Protein AF-A0A8J6B1B2-F1 (afdb_monomer_lite)

Radius of gyration: 29.3 Å; chains: 1; bounding box: 78×36×70 Å

InterPro domains:
  IPR001315 CARD domain [PF00619] (52-134)
  IPR001315 CARD domain [PS50209] (46-136)
  IPR011029 Death-like domain superfamily [G3DSA:1.10.533.10] (51-136)
  IPR011029 Death-like domain superfamily [SSF47986] (49-134)
  IPR033516 CARD8/ASC/NALP1, CARD domain [cd08330] (52-133)
  IPR051249 NLRP Inflammasome [PTHR46985] (41-134)

pLDDT: mean 88.46, std 10.05, range [53.66, 97.0]

Foldseek 3Di:
DPVVVVVVVVVVVVVVVVVVVVVVVVVVVVVVVVVVVVVVVVVVQVVVQCPQLCNVCVVLCLVPDDPQLQLLVQLVVVVLDDPVLSCVLVPDDDSSVSSVSVVVSVNVDGPVSVVSSVVSCCVRPVVSSVCVVVVVD

Secondary structure (DSSP, 8-state):
--HHHHHHHHHHHHHHHHHHHHHHHHHHHHHHHHHHHHHHHHHHHHHHHTS-HHHHTHHHHHHH---HHHHHHHHHHTT-S-HHHHHHHHT-SSHHHHHHHHHHHHTT--HHHHHHHHHHHHHHHHHHHHHHHTT--

Sequence (137 aa):
MAGTRAKQEIVQNTLISVSEGLLKKERDVLEAIEERQAAENLRTDLKTNMNHFVDEHRTELIQRVTLVDPILDDLFQMQLLTQEAYDTVRSINTNQEKMRELYVHVNSWGNEDKDKFLQSLIKHNSPLIRDLEEGNA

Structure (mmCIF, N/CA/C/O backbone):
data_AF-A0A8J6B1B2-F1
#
_entry.id   AF-A0A8J6B1B2-F1
#
loop_
_atom_site.group_PDB
_atom_site.id
_atom_site.type_symbol
_atom_site.label_atom_id
_atom_site.label_alt_id
_atom_site.label_comp_id
_atom_site.label_asym_id
_atom_site.label_entity_id
_atom_site.label_seq_id
_atom_site.pdbx_PDB_ins_code
_atom_site.Cartn_x
_atom_site.Cartn_y
_atom_site.Cartn_z
_atom_site.occupancy
_atom_site.B_iso_or_equiv
_atom_site.auth_seq_id
_atom_site.auth_comp_id
_atom_site.auth_asym_id
_atom_site.auth_atom_id
_atom_site.pdbx_PDB_model_num
ATOM 1 N N . MET A 1 1 ? 63.241 9.165 -55.700 1.00 53.66 1 MET A N 1
ATOM 2 C CA . MET A 1 1 ? 62.742 8.368 -54.554 1.00 53.66 1 MET A CA 1
ATOM 3 C C . MET A 1 1 ? 61.492 9.018 -53.940 1.00 53.66 1 MET A C 1
ATOM 5 O O . MET A 1 1 ? 61.536 9.459 -52.804 1.00 53.66 1 MET A O 1
ATOM 9 N N . ALA A 1 2 ? 60.385 9.126 -54.691 1.00 58.09 2 ALA A N 1
ATOM 10 C CA . ALA A 1 2 ? 59.157 9.811 -54.236 1.00 58.09 2 ALA A CA 1
ATOM 11 C C . ALA A 1 2 ? 57.914 8.894 -54.197 1.00 58.09 2 ALA A C 1
ATOM 13 O O . ALA A 1 2 ? 57.024 9.096 -53.378 1.00 58.09 2 ALA A O 1
ATOM 14 N N . GLY A 1 3 ? 57.878 7.839 -55.022 1.00 60.50 3 GLY A N 1
ATOM 15 C CA . GLY A 1 3 ? 56.711 6.954 -55.152 1.00 60.50 3 GLY A CA 1
ATOM 16 C C . GLY A 1 3 ? 56.428 6.037 -53.955 1.00 60.50 3 GLY A C 1
ATOM 17 O O . GLY A 1 3 ? 55.312 5.545 -53.825 1.00 60.50 3 GLY A O 1
ATOM 18 N N . THR A 1 4 ? 57.401 5.806 -53.069 1.00 69.19 4 THR A N 1
ATOM 19 C CA . THR A 1 4 ? 57.241 4.900 -51.916 1.00 69.19 4 THR A CA 1
ATOM 20 C C . THR A 1 4 ? 56.543 5.577 -50.731 1.00 69.19 4 THR A C 1
ATOM 22 O O . THR A 1 4 ? 55.758 4.940 -50.037 1.00 69.19 4 THR A O 1
ATOM 25 N N . ARG A 1 5 ? 56.756 6.886 -50.533 1.00 70.25 5 ARG A N 1
ATOM 26 C CA . ARG A 1 5 ? 56.217 7.649 -49.392 1.00 70.25 5 ARG A CA 1
ATOM 27 C C . ARG A 1 5 ? 54.703 7.864 -49.490 1.00 70.25 5 ARG A C 1
ATOM 29 O O . ARG A 1 5 ? 53.996 7.628 -48.520 1.00 70.25 5 ARG A O 1
ATOM 36 N N . ALA A 1 6 ? 54.208 8.212 -50.679 1.00 74.19 6 ALA A N 1
ATOM 37 C CA . ALA A 1 6 ? 52.777 8.425 -50.917 1.00 74.19 6 ALA A CA 1
ATOM 38 C C . ALA A 1 6 ? 51.943 7.147 -50.705 1.00 74.19 6 ALA A C 1
ATOM 40 O O . ALA A 1 6 ? 50.844 7.199 -50.163 1.00 74.19 6 ALA A O 1
ATOM 41 N N . LYS A 1 7 ? 52.479 5.974 -51.076 1.00 77.12 7 LYS A N 1
ATOM 42 C CA . LYS A 1 7 ? 51.806 4.688 -50.827 1.00 77.12 7 LYS A CA 1
ATOM 43 C C . LYS A 1 7 ? 51.704 4.375 -49.333 1.00 77.12 7 LYS A C 1
ATOM 45 O O . LYS A 1 7 ? 50.688 3.850 -48.896 1.00 77.12 7 LYS A O 1
ATOM 50 N N . GLN A 1 8 ? 52.731 4.716 -48.556 1.00 75.44 8 GLN A N 1
ATOM 51 C CA . GLN A 1 8 ? 52.754 4.481 -47.113 1.00 75.44 8 GLN A CA 1
ATOM 52 C C . GLN A 1 8 ? 51.770 5.393 -46.358 1.00 75.44 8 GLN A C 1
ATOM 54 O O . GLN A 1 8 ? 51.129 4.950 -45.409 1.00 75.44 8 GLN A O 1
ATOM 59 N N . GLU A 1 9 ? 51.589 6.628 -46.824 1.00 82.62 9 GLU A N 1
ATOM 60 C CA . GLU A 1 9 ? 50.639 7.599 -46.266 1.00 82.62 9 GLU A CA 1
ATOM 61 C C . GLU A 1 9 ? 49.173 7.224 -46.545 1.00 82.62 9 GLU A C 1
ATOM 63 O O . GLU A 1 9 ? 48.337 7.278 -45.647 1.00 82.62 9 GLU A O 1
ATOM 68 N N . ILE A 1 10 ? 48.863 6.731 -47.752 1.00 86.44 10 ILE A N 1
ATOM 69 C CA . ILE A 1 10 ? 47.523 6.210 -48.088 1.00 86.44 10 ILE A CA 1
ATOM 70 C C . ILE A 1 10 ? 47.166 5.011 -47.203 1.00 86.44 10 ILE A C 1
ATOM 72 O O . ILE A 1 10 ? 46.046 4.923 -46.695 1.00 86.44 10 ILE A O 1
ATOM 76 N N . VAL A 1 11 ? 48.118 4.095 -46.997 1.00 87.31 11 VAL A N 1
ATOM 77 C CA . VAL A 1 11 ? 47.916 2.927 -46.130 1.00 87.31 11 VAL A CA 1
ATOM 78 C C . VAL A 1 11 ? 47.672 3.359 -44.680 1.00 87.31 11 VAL A C 1
ATOM 80 O O . VAL A 1 11 ? 46.734 2.855 -44.067 1.00 87.31 11 VAL A O 1
ATOM 83 N N . GLN A 1 12 ? 48.436 4.318 -44.140 1.00 82.44 12 GLN A N 1
ATOM 84 C CA . GLN A 1 12 ? 48.196 4.827 -42.782 1.00 82.44 12 GLN A CA 1
ATOM 85 C C . GLN A 1 12 ? 46.848 5.543 -42.637 1.00 82.44 12 GLN A C 1
ATOM 87 O O . GLN A 1 12 ? 46.116 5.243 -41.697 1.00 82.44 12 GLN A O 1
ATOM 92 N N . ASN A 1 13 ? 46.467 6.413 -43.574 1.00 85.19 13 ASN A N 1
ATOM 93 C CA . ASN A 1 13 ? 45.174 7.106 -43.514 1.00 85.19 13 ASN A CA 1
ATOM 94 C C . ASN A 1 13 ? 43.990 6.133 -43.619 1.00 85.19 13 ASN A C 1
ATOM 96 O O . ASN A 1 13 ? 42.966 6.327 -42.966 1.00 85.19 13 ASN A O 1
ATOM 100 N N . THR A 1 14 ? 44.142 5.057 -44.397 1.00 84.69 14 THR A N 1
ATOM 101 C CA . THR A 1 14 ? 43.135 3.987 -44.483 1.00 84.69 14 THR A CA 1
ATOM 102 C C . THR A 1 14 ? 43.043 3.200 -43.173 1.00 84.69 14 THR A C 1
ATOM 104 O O . THR A 1 14 ? 41.949 2.881 -42.722 1.00 84.69 14 THR A O 1
ATOM 107 N N . LEU A 1 15 ? 44.173 2.907 -42.524 1.00 86.06 15 LEU A N 1
ATOM 108 C CA . LEU A 1 15 ? 44.188 2.230 -41.222 1.00 86.06 15 LEU A CA 1
ATOM 109 C C . LEU A 1 15 ? 43.535 3.075 -40.118 1.00 86.06 15 LEU A C 1
ATOM 111 O O . LEU A 1 15 ? 42.799 2.534 -39.291 1.00 86.06 15 LEU A O 1
ATOM 115 N N . ILE A 1 16 ? 43.775 4.388 -40.115 1.00 89.56 16 ILE A N 1
ATOM 116 C CA . ILE A 1 16 ? 43.188 5.316 -39.139 1.00 89.56 16 ILE A CA 1
ATOM 117 C C . ILE A 1 16 ? 41.665 5.368 -39.299 1.00 89.56 16 ILE A C 1
ATOM 119 O O . ILE A 1 16 ? 40.952 5.133 -38.327 1.00 89.56 16 ILE A O 1
ATOM 123 N N . SER A 1 17 ? 41.158 5.568 -40.520 1.00 86.25 17 SER A N 1
ATOM 124 C CA . SER A 1 17 ? 39.710 5.661 -40.757 1.00 86.25 17 SER A CA 1
ATOM 125 C C . SER A 1 17 ? 38.963 4.365 -40.424 1.00 86.25 17 SER A C 1
ATOM 127 O O . SER A 1 17 ? 37.850 4.400 -39.897 1.00 86.25 17 SER A O 1
ATOM 129 N N . VAL A 1 18 ? 39.586 3.207 -40.668 1.00 91.44 18 VAL A N 1
ATOM 130 C CA . VAL A 1 18 ? 39.038 1.906 -40.261 1.00 91.44 18 VAL A CA 1
ATOM 131 C C . VAL A 1 18 ? 38.993 1.780 -38.738 1.00 91.44 18 VAL A C 1
ATOM 133 O O . VAL A 1 18 ? 37.985 1.324 -38.199 1.00 91.44 18 VAL A O 1
ATOM 136 N N . SER A 1 19 ? 40.049 2.207 -38.043 1.00 88.44 19 SER A N 1
ATOM 137 C CA . SER A 1 19 ? 40.130 2.146 -36.578 1.00 88.44 19 SER A CA 1
ATOM 138 C C . SER A 1 19 ? 39.087 3.055 -35.922 1.00 88.44 19 SER A C 1
ATOM 140 O O . SER A 1 19 ? 38.382 2.627 -35.012 1.00 88.44 19 SER A O 1
ATOM 142 N N . GLU A 1 20 ? 38.912 4.275 -36.431 1.00 92.12 20 GLU A N 1
ATOM 143 C CA . GLU A 1 20 ? 37.870 5.203 -35.975 1.00 92.12 20 GLU A CA 1
ATOM 144 C C . GLU A 1 20 ? 36.463 4.653 -36.231 1.00 92.12 20 GLU A C 1
ATOM 146 O O . GLU A 1 20 ? 35.595 4.723 -35.360 1.00 92.12 20 GLU A O 1
ATOM 151 N N . GLY A 1 21 ? 36.240 4.049 -37.403 1.00 90.00 21 GLY A N 1
ATOM 152 C CA . GLY A 1 21 ? 34.9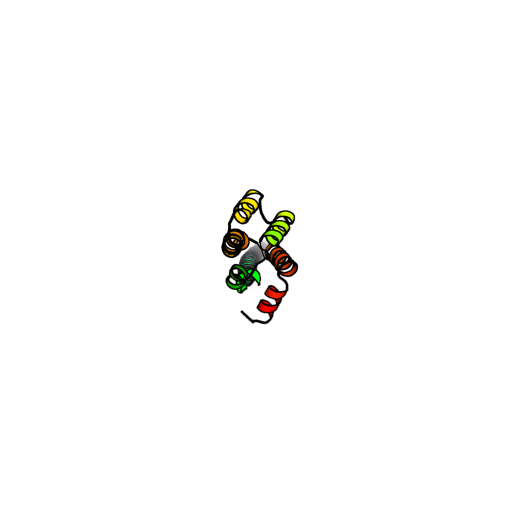75 3.397 -37.732 1.00 90.00 21 GLY A CA 1
ATOM 153 C C . GLY A 1 21 ? 34.659 2.208 -36.821 1.00 90.00 21 GLY A C 1
ATOM 154 O O . GLY A 1 21 ? 33.493 1.983 -36.496 1.00 90.00 21 GLY A O 1
ATOM 155 N N . LEU A 1 22 ? 35.677 1.461 -36.386 1.00 89.00 22 LEU A N 1
ATOM 156 C CA . LEU A 1 22 ? 35.519 0.351 -35.448 1.00 89.00 22 LEU A CA 1
ATOM 157 C C . LEU A 1 22 ? 35.214 0.851 -34.031 1.00 89.00 22 LEU A C 1
ATOM 159 O O . LEU A 1 22 ? 34.251 0.386 -33.430 1.00 89.00 22 LEU A O 1
ATOM 163 N N . LEU A 1 23 ? 35.959 1.849 -33.547 1.00 87.00 23 LEU A N 1
ATOM 164 C CA . LEU A 1 23 ? 35.741 2.465 -32.233 1.00 87.00 23 LEU A CA 1
ATOM 165 C C . LEU A 1 23 ? 34.366 3.132 -32.125 1.00 87.00 23 LEU A C 1
ATOM 167 O O . LEU A 1 23 ? 33.729 3.077 -31.075 1.00 87.00 23 LEU A O 1
ATOM 171 N N . LYS A 1 24 ? 33.884 3.746 -33.211 1.00 91.56 24 LYS A N 1
ATOM 172 C CA . LYS A 1 24 ? 32.531 4.307 -33.254 1.00 91.56 24 LYS A CA 1
ATOM 173 C C . LYS A 1 24 ? 31.472 3.213 -33.128 1.00 91.56 24 LYS A C 1
ATOM 175 O O . LYS A 1 24 ? 30.585 3.337 -32.297 1.00 91.56 24 LYS A O 1
ATOM 180 N N . LYS A 1 25 ? 31.600 2.121 -33.891 1.00 90.31 25 LYS A N 1
ATOM 181 C CA . LYS A 1 25 ? 30.678 0.979 -33.780 1.00 90.31 25 LYS A CA 1
ATOM 182 C C . LYS A 1 25 ? 30.693 0.367 -32.384 1.00 90.31 25 LYS A C 1
ATOM 184 O O . LYS A 1 25 ? 29.640 -0.003 -31.887 1.00 90.31 25 LYS A O 1
ATOM 189 N N . GLU A 1 26 ? 31.864 0.257 -31.764 1.00 89.38 26 GLU A N 1
ATOM 190 C CA . GLU A 1 26 ? 31.994 -0.260 -30.401 1.00 89.38 26 GLU A CA 1
ATOM 191 C C . GLU A 1 26 ? 31.276 0.641 -29.391 1.00 89.38 26 GLU A C 1
ATOM 193 O O . GLU A 1 26 ? 30.506 0.147 -28.572 1.00 89.38 26 GLU A O 1
ATOM 198 N N . ARG A 1 27 ? 31.437 1.965 -29.509 1.00 90.38 27 ARG A N 1
ATOM 199 C CA . ARG A 1 27 ? 30.711 2.934 -28.680 1.00 90.38 27 ARG A CA 1
ATOM 200 C C . ARG A 1 27 ? 29.197 2.843 -28.864 1.00 90.38 27 ARG A C 1
ATOM 202 O O . ARG A 1 27 ? 28.487 2.748 -27.871 1.00 90.38 27 ARG A O 1
ATOM 209 N N . ASP A 1 28 ? 28.724 2.835 -30.109 1.00 93.75 28 ASP A N 1
ATOM 210 C CA . ASP A 1 28 ? 27.292 2.767 -30.425 1.00 93.75 28 ASP A CA 1
ATOM 211 C C . ASP A 1 28 ? 26.669 1.465 -29.874 1.00 93.75 28 ASP A C 1
ATOM 213 O O . ASP A 1 28 ? 25.531 1.445 -29.407 1.00 93.75 28 ASP A O 1
ATOM 217 N N . VAL A 1 29 ? 27.428 0.360 -29.894 1.00 93.69 29 VAL A N 1
ATOM 218 C CA . VAL A 1 29 ? 27.008 -0.917 -29.298 1.00 93.69 29 VAL A CA 1
ATOM 219 C C . VAL A 1 29 ? 26.949 -0.836 -27.771 1.00 93.69 29 VAL A C 1
ATOM 221 O O . VAL A 1 29 ? 25.997 -1.358 -27.194 1.00 93.69 29 VAL A O 1
ATOM 224 N N . LEU A 1 30 ? 27.925 -0.200 -27.114 1.00 89.56 30 LEU A N 1
ATOM 225 C CA . LEU A 1 30 ? 27.930 -0.037 -25.655 1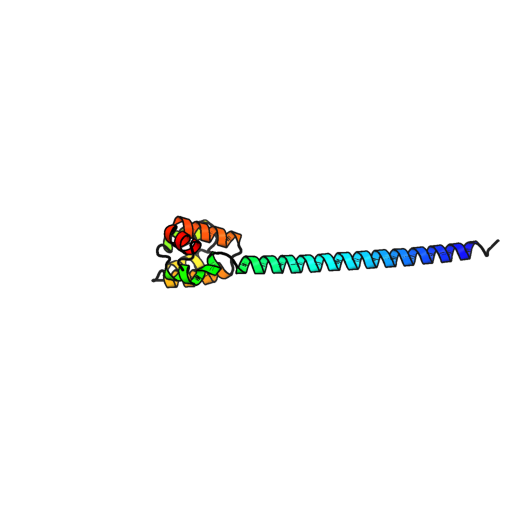.00 89.56 30 LEU A CA 1
ATOM 226 C C . LEU A 1 30 ? 26.743 0.810 -25.168 1.00 89.56 30 LEU A C 1
ATOM 228 O O . LEU A 1 30 ? 26.049 0.389 -24.247 1.00 89.56 30 LEU A O 1
ATOM 232 N N . GLU A 1 31 ? 26.450 1.931 -25.830 1.00 93.56 31 GLU A N 1
ATOM 233 C CA . GLU A 1 31 ? 25.295 2.787 -25.508 1.00 93.56 31 GLU A CA 1
ATOM 234 C C . GLU A 1 31 ? 23.971 2.018 -25.652 1.00 93.56 31 GLU A C 1
ATOM 236 O O . GLU A 1 31 ? 23.137 2.006 -24.746 1.00 93.56 31 GLU A O 1
ATOM 241 N N . ALA A 1 32 ? 23.817 1.257 -26.741 1.00 92.00 32 ALA A N 1
ATOM 242 C CA . ALA A 1 32 ? 22.632 0.429 -26.954 1.00 92.00 32 ALA A CA 1
ATOM 243 C C . ALA A 1 32 ? 22.472 -0.693 -25.908 1.00 92.00 32 ALA A C 1
ATOM 245 O O . ALA A 1 32 ? 21.350 -1.141 -25.652 1.00 92.00 32 ALA A O 1
ATOM 246 N N . ILE A 1 33 ? 23.567 -1.191 -25.323 1.00 93.38 33 ILE A N 1
ATOM 247 C CA . ILE A 1 33 ? 23.515 -2.173 -24.230 1.00 93.38 33 ILE A CA 1
ATOM 248 C C . ILE A 1 33 ? 23.036 -1.505 -22.938 1.00 93.38 33 ILE A C 1
ATOM 250 O O . ILE A 1 33 ? 22.176 -2.068 -22.261 1.00 93.38 33 ILE A O 1
ATOM 254 N N . GLU A 1 34 ? 23.540 -0.313 -22.617 1.00 91.81 34 GLU A N 1
ATOM 255 C CA . GLU A 1 34 ? 23.141 0.428 -21.414 1.00 91.81 34 GLU A CA 1
ATOM 256 C C . GLU A 1 34 ? 21.646 0.773 -21.424 1.00 91.81 34 GLU A C 1
ATOM 258 O O . GLU A 1 34 ? 20.943 0.487 -20.451 1.00 91.81 34 GLU A O 1
ATOM 263 N N . GLU A 1 35 ? 21.122 1.288 -22.540 1.00 89.56 35 GLU A N 1
ATOM 264 C CA . GLU A 1 35 ? 19.690 1.592 -22.681 1.00 89.56 35 GLU A CA 1
ATOM 265 C C . GLU A 1 35 ? 18.810 0.344 -22.507 1.00 89.56 35 GLU A C 1
ATOM 267 O O . GLU A 1 35 ? 17.779 0.378 -21.826 1.00 89.56 35 GLU A O 1
ATOM 272 N N . ARG A 1 36 ? 19.225 -0.787 -23.095 1.00 90.12 36 ARG A N 1
ATOM 273 C CA . ARG A 1 36 ? 18.509 -2.065 -22.961 1.00 90.12 36 ARG A CA 1
ATOM 274 C C . ARG A 1 36 ? 18.514 -2.568 -21.524 1.00 90.12 36 ARG A C 1
ATOM 276 O O . ARG A 1 36 ? 17.481 -3.042 -21.058 1.00 90.12 36 ARG A O 1
ATOM 283 N N . GLN A 1 37 ? 19.644 -2.456 -20.828 1.00 89.12 37 GLN A N 1
ATOM 284 C CA . GLN A 1 37 ? 19.748 -2.881 -19.436 1.00 89.12 37 GLN A CA 1
ATOM 285 C C . GLN A 1 37 ? 18.880 -2.010 -18.521 1.00 89.12 37 GLN A C 1
ATOM 287 O O . GLN A 1 37 ? 18.191 -2.541 -17.653 1.00 89.12 37 GLN A O 1
ATOM 292 N N . ALA A 1 38 ? 18.850 -0.692 -18.738 1.00 87.81 38 ALA A N 1
ATOM 293 C CA . ALA A 1 38 ? 17.987 0.216 -17.985 1.00 87.81 38 ALA A CA 1
ATOM 294 C C . ALA A 1 38 ? 16.495 -0.113 -18.176 1.00 87.81 38 ALA A C 1
ATOM 296 O O . ALA A 1 38 ? 15.737 -0.157 -17.206 1.00 87.81 38 ALA A O 1
ATOM 297 N N . ALA A 1 39 ? 16.074 -0.399 -19.413 1.00 85.12 39 ALA A N 1
ATOM 298 C CA . ALA A 1 39 ? 14.699 -0.796 -19.704 1.00 85.12 39 ALA A CA 1
ATOM 299 C C . ALA A 1 39 ? 14.324 -2.142 -19.059 1.00 85.12 39 ALA A C 1
ATOM 301 O O . ALA A 1 39 ? 13.197 -2.301 -18.589 1.00 85.12 39 ALA A O 1
ATOM 302 N N . GLU A 1 40 ? 15.252 -3.103 -19.026 1.00 84.69 40 GLU A N 1
ATOM 303 C CA . GLU A 1 40 ? 15.023 -4.399 -18.386 1.00 84.69 40 GLU A CA 1
ATOM 304 C C . GLU A 1 40 ? 14.931 -4.271 -16.864 1.00 84.69 40 GLU A C 1
ATOM 306 O O . GLU A 1 40 ? 14.001 -4.817 -16.278 1.00 84.69 40 GLU A O 1
ATOM 311 N N . ASN A 1 41 ? 15.804 -3.474 -16.240 1.00 81.81 41 ASN A N 1
ATOM 312 C CA . ASN A 1 41 ? 15.735 -3.193 -14.804 1.00 81.81 41 ASN A CA 1
ATOM 313 C C . ASN A 1 41 ? 14.386 -2.553 -14.428 1.00 81.81 41 ASN A C 1
ATOM 315 O O . ASN A 1 41 ? 13.714 -3.005 -13.503 1.00 81.81 41 ASN A O 1
ATOM 319 N N . LEU A 1 42 ? 13.924 -1.567 -15.206 1.00 78.69 42 LEU A N 1
ATOM 320 C CA . LEU A 1 42 ? 12.614 -0.948 -14.988 1.00 78.69 42 LEU A CA 1
ATOM 321 C C . LEU A 1 42 ? 11.470 -1.962 -15.134 1.00 78.69 42 LEU A C 1
ATOM 323 O O . LEU A 1 42 ? 10.510 -1.944 -14.364 1.00 78.69 42 LEU A O 1
ATOM 327 N N . ARG A 1 43 ? 11.553 -2.861 -16.121 1.00 75.50 43 ARG A N 1
ATOM 328 C CA . ARG A 1 43 ? 10.565 -3.934 -16.302 1.00 75.50 43 ARG A CA 1
ATOM 329 C C . ARG A 1 43 ? 10.559 -4.902 -15.131 1.00 75.50 43 ARG A C 1
ATOM 331 O O . ARG A 1 43 ? 9.477 -5.305 -14.707 1.00 75.50 43 ARG A O 1
ATOM 338 N N . THR A 1 44 ? 11.727 -5.288 -14.625 1.00 71.00 44 THR A N 1
ATOM 339 C CA . THR A 1 44 ? 11.820 -6.166 -13.459 1.00 71.00 44 THR A CA 1
ATOM 340 C C . THR A 1 44 ? 11.272 -5.491 -12.214 1.00 71.00 44 THR A C 1
ATOM 342 O O . THR A 1 44 ? 10.494 -6.131 -11.518 1.00 71.00 44 THR A O 1
ATOM 345 N N . ASP A 1 45 ? 11.565 -4.208 -11.993 1.00 68.44 45 ASP A N 1
ATOM 346 C CA . ASP A 1 45 ? 11.049 -3.441 -10.853 1.00 68.44 45 ASP A CA 1
ATOM 347 C C . ASP A 1 45 ? 9.526 -3.298 -10.912 1.00 68.44 45 ASP A C 1
ATOM 349 O O . ASP A 1 45 ? 8.833 -3.485 -9.916 1.00 68.44 45 ASP A O 1
ATOM 353 N N . LEU A 1 46 ? 8.970 -3.030 -12.098 1.00 62.28 46 LEU A N 1
ATOM 354 C CA . LEU A 1 46 ? 7.519 -3.001 -12.294 1.00 62.28 46 LEU A CA 1
ATOM 355 C C . LEU A 1 46 ? 6.892 -4.377 -12.050 1.00 62.28 46 LEU A C 1
ATOM 357 O O . LEU A 1 46 ? 5.860 -4.474 -11.393 1.00 62.28 46 LEU A O 1
ATOM 361 N N . LYS A 1 47 ? 7.515 -5.448 -12.548 1.00 63.44 47 LYS A N 1
ATOM 362 C CA . LYS A 1 47 ? 7.004 -6.813 -12.387 1.00 63.44 47 LYS A CA 1
ATOM 363 C C . LYS A 1 47 ? 7.052 -7.284 -10.933 1.00 63.44 47 LYS A C 1
ATOM 365 O O . LYS A 1 47 ? 6.116 -7.938 -10.490 1.00 63.44 47 LYS A O 1
ATOM 370 N N . THR A 1 48 ? 8.111 -6.967 -10.192 1.00 59.78 48 THR A N 1
ATOM 371 C CA . THR A 1 48 ? 8.220 -7.314 -8.767 1.00 59.78 48 THR A CA 1
ATOM 372 C C . THR A 1 48 ? 7.284 -6.460 -7.915 1.00 59.78 48 THR A C 1
ATOM 374 O O . THR A 1 48 ? 6.603 -7.011 -7.057 1.00 59.78 48 THR A O 1
ATOM 377 N N . ASN A 1 49 ? 7.144 -5.162 -8.212 1.00 59.53 49 ASN A N 1
ATOM 378 C CA . ASN A 1 49 ? 6.185 -4.276 -7.536 1.00 59.53 49 ASN A CA 1
ATOM 379 C C . ASN A 1 49 ? 4.711 -4.663 -7.761 1.00 59.53 49 ASN A C 1
ATOM 381 O O . ASN A 1 49 ? 3.868 -4.260 -6.964 1.00 59.53 49 ASN A O 1
ATOM 385 N N . MET A 1 50 ? 4.382 -5.395 -8.834 1.00 59.84 50 MET A N 1
ATOM 386 C CA . MET A 1 50 ? 3.020 -5.880 -9.119 1.00 59.84 50 MET A CA 1
ATOM 387 C C . MET A 1 50 ? 2.658 -7.188 -8.401 1.00 59.84 50 MET A C 1
ATOM 389 O O . MET A 1 50 ? 1.487 -7.558 -8.377 1.00 59.84 50 MET A O 1
ATOM 393 N N . ASN A 1 51 ? 3.640 -7.890 -7.836 1.00 74.69 51 ASN A N 1
ATOM 394 C CA . ASN A 1 51 ? 3.482 -9.225 -7.255 1.00 74.69 51 ASN A CA 1
ATOM 395 C C . ASN A 1 51 ? 3.802 -9.252 -5.753 1.00 74.69 51 ASN A C 1
ATOM 397 O O . ASN A 1 51 ? 4.133 -10.303 -5.207 1.00 74.69 51 ASN A O 1
ATOM 401 N N . HIS A 1 52 ? 3.746 -8.105 -5.076 1.00 88.94 52 HIS A N 1
ATOM 402 C CA . HIS A 1 52 ? 3.965 -8.070 -3.638 1.00 88.94 52 HIS A CA 1
ATOM 403 C C . HIS A 1 52 ? 2.772 -8.696 -2.898 1.00 88.94 52 HIS A C 1
ATOM 405 O O . HIS A 1 52 ? 1.621 -8.478 -3.276 1.00 88.94 52 HIS A O 1
ATOM 411 N N . PHE A 1 53 ? 3.030 -9.405 -1.795 1.00 90.88 53 PHE A N 1
ATOM 412 C CA . PHE A 1 53 ? 2.010 -10.097 -0.988 1.00 90.88 53 PHE A CA 1
ATOM 413 C C . PHE A 1 53 ? 0.798 -9.210 -0.654 1.00 90.88 53 PHE A C 1
ATOM 415 O O . PHE A 1 53 ? -0.356 -9.616 -0.766 1.00 90.88 53 PHE A O 1
ATOM 422 N N . VAL A 1 54 ? 1.061 -7.962 -0.255 1.00 92.12 54 VAL A N 1
ATOM 423 C CA . VAL A 1 54 ? 0.013 -6.997 0.124 1.00 92.12 54 VAL A CA 1
ATOM 424 C C . VAL A 1 54 ? -0.851 -6.542 -1.055 1.00 92.12 54 VAL A C 1
ATOM 426 O O . VAL A 1 54 ? -1.981 -6.113 -0.829 1.00 92.12 54 VAL A O 1
ATOM 429 N N . ASP A 1 55 ? -0.345 -6.623 -2.286 1.00 92.06 55 ASP A N 1
ATOM 430 C CA . ASP A 1 55 ? -1.123 -6.337 -3.494 1.00 92.06 55 ASP A CA 1
ATOM 431 C C . ASP A 1 55 ? -1.909 -7.574 -3.934 1.00 92.06 55 ASP A C 1
ATOM 433 O O . ASP A 1 55 ? -3.078 -7.456 -4.301 1.00 92.06 55 ASP A O 1
ATOM 437 N N . GLU A 1 56 ? -1.287 -8.754 -3.844 1.00 91.12 56 GLU A N 1
ATOM 438 C CA . GLU A 1 56 ? -1.903 -10.042 -4.174 1.00 91.12 56 GLU A CA 1
ATOM 439 C C . GLU A 1 56 ? -3.134 -10.317 -3.303 1.00 91.12 56 GLU A C 1
ATOM 441 O O . GLU A 1 56 ? -4.210 -10.601 -3.825 1.00 91.12 56 GLU A O 1
ATOM 446 N N . HIS A 1 57 ? -3.013 -10.127 -1.987 1.00 93.19 57 HIS A N 1
ATOM 447 C CA . HIS A 1 57 ? -4.091 -10.372 -1.023 1.00 93.19 57 HIS A CA 1
ATOM 448 C C . HIS A 1 57 ? -4.885 -9.113 -0.661 1.00 93.19 57 HIS A C 1
ATOM 450 O O . HIS A 1 57 ? -5.465 -9.003 0.425 1.00 93.19 57 HIS A O 1
ATOM 456 N N . ARG A 1 58 ? -4.896 -8.108 -1.544 1.00 94.00 58 ARG A N 1
ATOM 457 C CA . ARG A 1 58 ? -5.528 -6.811 -1.265 1.00 94.00 58 ARG A CA 1
ATOM 458 C C . ARG A 1 58 ? -6.989 -6.950 -0.838 1.00 94.00 58 ARG A C 1
ATOM 460 O O . ARG A 1 58 ? -7.436 -6.243 0.065 1.00 94.00 58 ARG A O 1
ATOM 467 N N . THR A 1 59 ? -7.755 -7.815 -1.499 1.00 94.38 59 THR A N 1
ATOM 468 C CA . THR A 1 59 ? -9.190 -7.976 -1.219 1.00 94.38 59 THR A CA 1
ATOM 469 C C . THR A 1 59 ? -9.405 -8.527 0.184 1.00 94.38 59 THR A C 1
ATOM 471 O O . THR A 1 59 ? -10.202 -7.992 0.955 1.00 94.38 59 THR A O 1
ATOM 474 N N . GLU A 1 60 ? -8.655 -9.559 0.535 1.00 94.81 60 GLU A N 1
ATOM 475 C CA . GLU A 1 60 ? -8.735 -10.261 1.802 1.00 94.81 60 GLU A CA 1
ATOM 476 C C . GLU A 1 60 ? -8.260 -9.362 2.942 1.00 94.81 60 GLU A C 1
ATOM 478 O O . GLU A 1 60 ? -8.928 -9.279 3.973 1.00 94.81 60 GLU A O 1
ATOM 483 N N . LEU A 1 61 ? -7.173 -8.615 2.733 1.00 95.50 61 LEU A N 1
ATOM 484 C CA . LEU A 1 61 ? -6.664 -7.637 3.692 1.00 95.50 61 LEU A CA 1
ATOM 485 C C . LEU A 1 61 ? -7.675 -6.509 3.939 1.00 95.50 61 LEU A C 1
ATOM 487 O O . LEU A 1 61 ? -7.921 -6.152 5.089 1.00 95.50 61 LEU A O 1
ATOM 491 N N . ILE A 1 62 ? -8.339 -5.993 2.900 1.00 95.94 62 ILE A N 1
ATOM 492 C CA . ILE A 1 62 ? -9.398 -4.982 3.068 1.00 95.94 62 ILE A CA 1
ATOM 493 C C . ILE A 1 62 ? -10.582 -5.534 3.871 1.00 95.94 62 ILE A C 1
ATOM 495 O O . ILE A 1 62 ? -11.147 -4.814 4.691 1.00 95.94 62 ILE A O 1
ATOM 499 N N . GLN A 1 63 ? -10.989 -6.782 3.635 1.00 95.56 63 GLN A N 1
ATOM 500 C CA . GLN A 1 63 ? -12.191 -7.341 4.263 1.00 95.56 63 GLN A CA 1
ATOM 501 C C . GLN A 1 63 ? -11.958 -7.857 5.686 1.00 95.56 63 GLN A C 1
ATOM 503 O O . GLN A 1 63 ? -12.857 -7.758 6.524 1.00 95.56 63 GLN A O 1
ATOM 508 N N . ARG A 1 64 ? -10.783 -8.439 5.950 1.00 95.25 64 ARG A N 1
ATOM 509 C CA . ARG A 1 64 ? -10.534 -9.266 7.140 1.00 95.25 64 ARG A CA 1
ATOM 510 C C . ARG A 1 64 ? -9.661 -8.588 8.197 1.00 95.25 64 ARG A C 1
ATOM 512 O O . ARG A 1 64 ? -9.668 -9.052 9.335 1.00 95.25 64 ARG A O 1
ATOM 519 N N . VAL A 1 65 ? -8.927 -7.518 7.874 1.00 94.38 65 VAL A N 1
ATOM 520 C CA . VAL A 1 65 ? -8.126 -6.791 8.877 1.00 94.38 65 VAL A CA 1
ATOM 521 C C . VAL A 1 65 ? -9.052 -6.093 9.876 1.00 94.38 65 VAL A C 1
ATOM 523 O O . VAL A 1 65 ? -9.906 -5.287 9.507 1.00 94.38 65 VAL A O 1
ATOM 526 N N . THR A 1 66 ? -8.867 -6.385 11.165 1.00 90.75 66 THR A N 1
ATOM 527 C CA . THR A 1 66 ? -9.693 -5.823 12.248 1.00 90.75 66 THR A CA 1
ATOM 528 C C . THR A 1 66 ? -8.965 -4.763 13.068 1.00 90.75 66 THR A C 1
ATOM 530 O O . THR A 1 66 ? -9.605 -3.865 13.613 1.00 90.75 66 THR A O 1
ATOM 533 N N . LEU A 1 67 ? -7.634 -4.822 13.136 1.00 92.88 67 LEU A N 1
ATOM 534 C CA . LEU A 1 67 ? -6.810 -3.883 13.900 1.00 92.88 67 LEU A CA 1
ATOM 535 C C . LEU A 1 67 ? -6.125 -2.860 12.988 1.00 92.88 67 LEU A C 1
ATOM 537 O O . LEU A 1 67 ? -4.902 -2.834 12.892 1.00 92.88 67 LEU A O 1
ATOM 541 N N . VAL A 1 68 ? -6.914 -2.017 12.314 1.00 94.25 68 VAL A N 1
ATOM 542 C CA . VAL A 1 68 ? -6.391 -1.017 11.361 1.00 94.25 68 VAL A CA 1
ATOM 543 C C . VAL A 1 68 ? -5.691 0.148 12.063 1.00 94.25 68 VAL A C 1
ATOM 545 O O . VAL A 1 68 ? -4.644 0.595 11.610 1.00 94.25 68 VAL A O 1
ATOM 548 N N . ASP A 1 69 ? -6.224 0.618 13.192 1.00 94.81 69 ASP A N 1
ATOM 549 C CA . ASP A 1 69 ? -5.671 1.775 13.909 1.00 94.81 69 ASP A CA 1
ATOM 550 C C . ASP A 1 69 ? -4.220 1.558 14.392 1.00 94.81 69 ASP A C 1
ATOM 552 O O . ASP A 1 69 ? -3.384 2.416 14.111 1.00 94.81 69 ASP A O 1
ATOM 556 N N . PRO A 1 70 ? -3.861 0.416 15.018 1.00 96.00 70 PRO A N 1
ATOM 557 C CA . PRO A 1 70 ? -2.466 0.122 15.353 1.00 96.00 70 PRO A CA 1
ATOM 558 C C . PRO A 1 70 ? -1.545 -0.002 14.134 1.00 96.00 70 PRO A C 1
ATOM 560 O O . PRO A 1 70 ? -0.374 0.367 14.209 1.00 96.00 70 PRO A O 1
ATOM 563 N N . ILE A 1 71 ? -2.065 -0.499 13.004 1.00 96.12 71 ILE A N 1
ATOM 564 C CA . ILE A 1 71 ? -1.298 -0.565 11.757 1.00 96.12 71 ILE A CA 1
ATOM 565 C C . ILE A 1 71 ? -0.982 0.847 11.263 1.00 96.12 71 ILE A C 1
ATOM 567 O O . ILE A 1 71 ? 0.168 1.127 10.933 1.00 96.12 71 ILE A O 1
ATOM 571 N N . LEU A 1 72 ? -1.974 1.742 11.256 1.00 95.94 72 LEU A N 1
ATOM 572 C CA . LEU A 1 72 ? -1.785 3.146 10.884 1.00 95.94 72 LEU A CA 1
ATOM 573 C C . LEU A 1 72 ? -0.776 3.850 11.793 1.00 95.94 72 LEU A C 1
ATOM 575 O O . LEU A 1 72 ? 0.047 4.614 11.294 1.00 95.94 72 LEU A O 1
ATOM 579 N N . ASP A 1 73 ? -0.814 3.576 13.098 1.00 96.38 73 ASP A N 1
ATOM 580 C CA . ASP A 1 73 ? 0.119 4.161 14.067 1.00 96.38 73 ASP A CA 1
ATOM 581 C C . ASP A 1 73 ? 1.569 3.747 13.771 1.00 96.38 73 ASP A C 1
ATOM 583 O O . ASP A 1 73 ? 2.463 4.595 13.755 1.00 96.38 73 ASP A O 1
ATOM 587 N N . ASP A 1 74 ? 1.802 2.466 13.470 1.00 96.62 74 ASP A N 1
ATOM 588 C CA . ASP A 1 74 ? 3.126 1.970 13.081 1.00 96.62 74 ASP A CA 1
ATOM 589 C C . ASP A 1 74 ? 3.586 2.580 11.742 1.00 96.62 74 ASP A C 1
ATOM 591 O O . ASP A 1 74 ? 4.723 3.038 11.630 1.00 96.62 74 ASP A O 1
ATOM 595 N N . LEU A 1 75 ? 2.704 2.645 10.736 1.00 95.94 75 LEU A N 1
ATOM 596 C CA . LEU A 1 75 ? 3.014 3.226 9.421 1.00 95.94 75 LEU A CA 1
ATOM 597 C C . LEU A 1 75 ? 3.373 4.714 9.512 1.00 95.94 75 LEU A C 1
ATOM 599 O O . LEU A 1 75 ? 4.288 5.181 8.828 1.00 95.94 75 LEU A O 1
ATOM 603 N N . PHE A 1 76 ? 2.681 5.456 10.376 1.00 95.81 76 PHE A N 1
ATOM 604 C CA . PHE A 1 76 ? 2.979 6.859 10.636 1.00 95.81 76 PHE A CA 1
ATOM 605 C C . PHE A 1 76 ? 4.323 7.031 11.355 1.00 95.81 76 PHE A C 1
ATOM 607 O O . PHE A 1 76 ? 5.134 7.865 10.951 1.00 95.81 76 PHE A O 1
ATOM 614 N N . GLN A 1 77 ? 4.622 6.197 12.359 1.00 95.75 77 GLN A N 1
ATOM 615 C CA . GLN A 1 77 ? 5.926 6.207 13.039 1.00 95.75 77 GLN A CA 1
ATOM 616 C C . GLN A 1 77 ? 7.089 5.875 12.095 1.00 95.75 77 GLN A C 1
ATOM 618 O O . GLN A 1 77 ? 8.172 6.443 12.229 1.00 95.75 77 GLN A O 1
ATOM 623 N N . MET A 1 78 ? 6.861 4.996 11.116 1.00 94.44 78 MET A N 1
ATOM 624 C CA . MET A 1 78 ? 7.827 4.648 10.067 1.00 94.44 78 MET A CA 1
ATOM 625 C C . MET A 1 78 ? 7.941 5.710 8.960 1.00 94.44 78 MET A C 1
ATOM 627 O O . MET A 1 78 ? 8.696 5.504 8.011 1.00 94.44 78 MET A O 1
ATOM 631 N N . GLN A 1 79 ? 7.221 6.833 9.075 1.00 94.19 79 GLN A N 1
ATOM 632 C CA . GLN A 1 79 ? 7.197 7.938 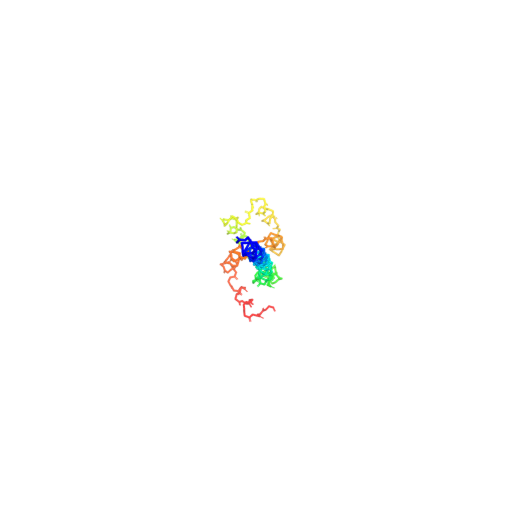8.108 1.00 94.19 79 GLN A CA 1
ATOM 633 C C . GLN A 1 79 ? 6.699 7.540 6.707 1.00 94.19 79 GLN A C 1
ATOM 635 O O . GLN A 1 79 ? 7.049 8.180 5.718 1.00 94.19 79 GLN A O 1
ATOM 640 N N . LEU A 1 80 ? 5.854 6.508 6.618 1.00 93.38 80 LEU A N 1
ATOM 641 C CA . LEU A 1 80 ? 5.248 6.066 5.353 1.00 93.38 80 LEU A CA 1
ATOM 642 C C . LEU A 1 80 ? 3.986 6.852 4.987 1.00 93.38 80 LEU A C 1
ATOM 644 O O . LEU A 1 80 ? 3.556 6.858 3.834 1.00 93.38 80 LEU A O 1
ATOM 648 N N . LEU A 1 81 ? 3.391 7.519 5.975 1.00 94.75 81 LEU A N 1
ATOM 649 C CA . LEU A 1 81 ? 2.221 8.373 5.825 1.00 94.75 81 LEU A CA 1
ATOM 650 C C . LEU A 1 81 ? 2.552 9.785 6.301 1.00 94.75 81 LEU A C 1
ATOM 652 O O . LEU A 1 81 ? 3.246 9.977 7.300 1.00 94.75 81 LEU A O 1
ATOM 656 N N . THR A 1 82 ? 2.015 10.783 5.604 1.00 94.81 82 THR A N 1
ATOM 657 C CA . THR A 1 82 ? 1.999 12.160 6.105 1.00 94.81 82 THR A CA 1
ATOM 658 C C . THR A 1 82 ? 0.966 12.293 7.224 1.00 94.81 82 THR A C 1
ATOM 660 O O . THR A 1 82 ? 0.060 11.469 7.342 1.00 94.81 82 THR A O 1
ATOM 663 N N . GLN A 1 83 ? 1.065 13.356 8.027 1.00 95.00 83 GLN A N 1
ATOM 664 C CA . GLN A 1 83 ? 0.056 13.658 9.050 1.00 95.00 83 GLN A CA 1
ATOM 665 C C . GLN A 1 83 ? -1.350 13.762 8.436 1.00 95.00 83 GLN A C 1
ATOM 667 O O . GLN A 1 83 ? -2.295 13.188 8.961 1.00 95.00 83 GLN A O 1
ATOM 672 N N . GLU A 1 84 ? -1.471 14.429 7.283 1.00 95.69 84 GLU A N 1
ATOM 673 C CA . GLU A 1 84 ? -2.742 14.584 6.566 1.00 95.69 84 GLU A CA 1
ATOM 674 C C . GLU A 1 84 ? -3.322 13.237 6.113 1.00 95.69 84 GLU A C 1
ATOM 676 O O . GLU A 1 84 ? -4.506 12.973 6.321 1.00 95.69 84 GLU A O 1
ATOM 681 N N . ALA A 1 85 ? -2.489 12.365 5.537 1.00 94.31 85 ALA A N 1
ATOM 682 C CA . ALA A 1 85 ? -2.904 11.028 5.126 1.00 94.31 85 ALA A CA 1
ATOM 683 C C . ALA A 1 85 ? -3.334 10.183 6.334 1.00 94.31 85 ALA A C 1
ATOM 685 O O . ALA A 1 85 ? -4.387 9.547 6.311 1.00 94.31 85 ALA A O 1
ATOM 686 N N . TYR A 1 86 ? -2.552 10.219 7.415 1.00 96.31 86 TYR A N 1
ATOM 687 C CA . TYR A 1 86 ? -2.864 9.514 8.655 1.00 96.31 86 TYR A CA 1
ATOM 688 C C . TYR A 1 86 ? -4.211 9.961 9.242 1.00 96.31 86 TYR A C 1
ATOM 690 O O . TYR A 1 86 ? -5.071 9.118 9.499 1.00 96.31 86 TYR A O 1
ATOM 698 N N . ASP A 1 87 ? -4.427 11.269 9.400 1.00 96.69 87 ASP A N 1
ATOM 699 C CA . ASP A 1 87 ? -5.664 11.813 9.970 1.00 96.69 87 ASP A CA 1
ATOM 700 C C . ASP A 1 87 ? -6.875 11.499 9.083 1.00 96.69 87 ASP A C 1
ATOM 702 O O . ASP A 1 87 ? -7.935 11.116 9.587 1.00 96.69 87 ASP A O 1
ATOM 706 N N . THR A 1 88 ? -6.704 11.588 7.760 1.00 96.56 88 THR A N 1
ATOM 707 C CA . THR A 1 88 ? -7.748 11.258 6.782 1.00 96.56 88 THR A CA 1
ATOM 708 C C . THR A 1 88 ? -8.186 9.809 6.933 1.00 96.56 88 THR A C 1
ATOM 710 O O . THR A 1 88 ? -9.366 9.553 7.179 1.00 96.56 88 THR A O 1
ATOM 713 N N . VAL A 1 89 ? -7.248 8.859 6.870 1.00 96.31 89 VAL A N 1
ATOM 714 C CA . VAL A 1 89 ? -7.585 7.437 6.997 1.00 96.31 89 VAL A CA 1
ATOM 715 C C . VAL A 1 89 ? -8.156 7.145 8.384 1.00 96.31 89 VAL A C 1
ATOM 717 O O . VAL A 1 89 ? -9.170 6.460 8.502 1.00 96.31 89 VAL A O 1
ATOM 720 N N . ARG A 1 90 ? -7.571 7.698 9.452 1.00 95.56 90 ARG A N 1
ATOM 721 C CA . ARG A 1 90 ? -8.021 7.435 10.825 1.00 95.56 90 ARG A CA 1
ATOM 722 C C . ARG A 1 90 ? -9.430 7.959 11.116 1.00 95.56 90 ARG A C 1
ATOM 724 O O . ARG A 1 90 ? -10.122 7.374 11.950 1.00 95.56 90 ARG A O 1
ATOM 731 N N . SER A 1 91 ? -9.864 9.011 10.421 1.00 96.31 91 SER A N 1
ATOM 732 C CA . SER A 1 91 ? -11.204 9.599 10.565 1.00 96.31 91 SER A CA 1
ATOM 733 C C . SER A 1 91 ? -12.343 8.737 10.004 1.00 96.31 91 SER A C 1
ATOM 735 O O 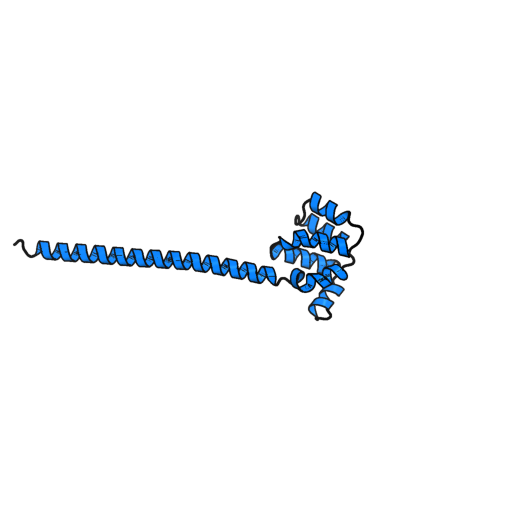. SER A 1 91 ? -13.507 8.968 10.333 1.00 96.31 91 SER A O 1
ATOM 737 N N . ILE A 1 92 ? -12.032 7.741 9.170 1.00 96.25 92 ILE A N 1
ATOM 738 C CA . ILE A 1 92 ? -13.031 6.867 8.548 1.00 96.25 92 ILE A CA 1
ATOM 739 C C . ILE A 1 92 ? -13.654 5.938 9.599 1.00 96.25 92 ILE A C 1
ATOM 741 O O . ILE A 1 92 ? -12.993 5.484 10.526 1.00 96.25 92 ILE A O 1
ATOM 745 N N . ASN A 1 93 ? -14.944 5.625 9.462 1.00 93.12 93 ASN A N 1
ATOM 746 C CA . ASN A 1 93 ? -15.681 4.892 10.497 1.00 93.12 93 ASN A CA 1
ATOM 747 C C . ASN A 1 93 ? -15.408 3.382 10.504 1.00 93.12 93 ASN A C 1
ATOM 749 O O . ASN A 1 93 ? -15.332 2.778 11.572 1.00 93.12 93 ASN A O 1
ATOM 753 N N . THR A 1 94 ? -15.304 2.752 9.331 1.00 95.25 94 THR A N 1
ATOM 754 C CA . THR A 1 94 ? -15.205 1.288 9.225 1.00 95.25 94 THR A CA 1
ATOM 755 C C . THR A 1 94 ? -13.794 0.844 8.866 1.00 95.25 94 THR A C 1
ATOM 757 O O . THR A 1 94 ? -13.120 1.478 8.059 1.00 95.25 94 THR A O 1
ATOM 760 N N . ASN A 1 95 ? -13.346 -0.283 9.425 1.00 95.25 95 ASN A N 1
ATOM 761 C CA . ASN A 1 95 ? -12.020 -0.835 9.134 1.00 95.25 95 ASN A CA 1
ATOM 762 C C . ASN A 1 95 ? -11.835 -1.157 7.645 1.00 95.25 95 ASN A C 1
ATOM 764 O O . ASN A 1 95 ? -10.764 -0.928 7.090 1.00 95.25 95 ASN A O 1
ATOM 768 N N . GLN A 1 96 ? -12.889 -1.629 6.980 1.00 97.00 96 GLN A N 1
ATOM 769 C CA . GLN A 1 96 ? -12.860 -1.952 5.558 1.00 97.00 96 GLN A CA 1
ATOM 770 C C . GLN A 1 96 ? -12.675 -0.698 4.698 1.00 97.00 96 GLN A C 1
ATOM 772 O O . GLN A 1 96 ? -11.906 -0.712 3.737 1.00 97.00 96 GLN A O 1
ATOM 777 N N . GLU A 1 97 ? -13.355 0.402 5.030 1.00 96.56 97 GLU A N 1
ATOM 778 C CA . GLU A 1 97 ? -13.161 1.671 4.324 1.00 96.56 97 GLU A CA 1
ATOM 779 C C . GLU A 1 97 ? -11.808 2.302 4.660 1.00 96.56 97 GLU A C 1
ATOM 781 O O . GLU A 1 97 ? -11.149 2.782 3.743 1.00 96.56 97 GLU A O 1
ATOM 786 N N . LYS A 1 98 ? -11.343 2.216 5.917 1.00 96.69 98 LYS A N 1
ATOM 787 C CA . LYS A 1 98 ? -9.989 2.645 6.306 1.00 96.69 98 LYS A CA 1
ATOM 788 C C . LYS A 1 98 ? -8.929 1.936 5.472 1.00 96.69 98 LYS A C 1
ATOM 790 O O . LYS A 1 98 ? -8.073 2.585 4.885 1.00 96.69 98 LYS A O 1
ATOM 795 N N . MET A 1 99 ? -9.003 0.608 5.378 1.00 96.88 99 MET A N 1
ATOM 796 C CA . MET A 1 99 ? -8.071 -0.171 4.564 1.00 96.88 99 MET A CA 1
ATOM 797 C C . MET A 1 99 ? -8.180 0.201 3.086 1.00 96.88 99 MET A C 1
ATOM 799 O O . MET A 1 99 ? -7.159 0.357 2.424 1.00 96.88 99 MET A O 1
ATOM 803 N N . ARG A 1 100 ? -9.397 0.391 2.557 1.00 96.94 100 ARG A N 1
ATOM 804 C CA . ARG A 1 100 ? -9.586 0.813 1.162 1.00 96.94 100 ARG A CA 1
ATOM 805 C C . ARG A 1 100 ? -8.911 2.157 0.878 1.00 96.94 100 ARG A C 1
ATOM 807 O O . ARG A 1 100 ? -8.265 2.266 -0.162 1.00 96.94 100 ARG A O 1
ATOM 814 N N . GLU A 1 101 ? -9.049 3.123 1.783 1.00 96.88 101 GLU A N 1
ATOM 815 C CA . GLU A 1 101 ? -8.406 4.434 1.666 1.00 96.88 101 GLU A CA 1
ATOM 816 C C . GLU A 1 101 ? -6.888 4.327 1.823 1.00 96.88 101 GLU A C 1
ATOM 818 O O . GLU A 1 101 ? -6.146 4.850 0.999 1.00 96.88 101 GLU A O 1
ATOM 823 N N . LEU A 1 102 ? -6.405 3.553 2.800 1.00 96.12 102 LEU A N 1
ATOM 824 C CA . LEU A 1 102 ? -4.976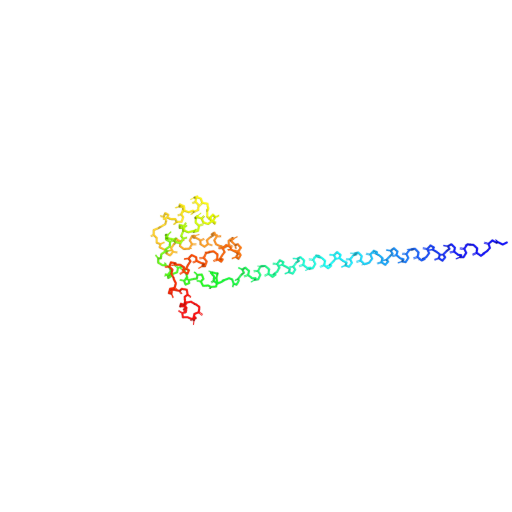 3.299 2.982 1.00 96.12 102 LEU A CA 1
ATOM 825 C C . LEU A 1 102 ? -4.334 2.750 1.699 1.00 96.12 102 LEU A C 1
ATOM 827 O O . LEU A 1 102 ? -3.251 3.186 1.310 1.00 96.12 102 LEU A O 1
ATOM 831 N N . TYR A 1 103 ? -5.024 1.851 0.989 1.00 95.44 103 TYR A N 1
ATOM 832 C CA . TYR A 1 103 ? -4.529 1.297 -0.272 1.00 95.44 103 TYR A CA 1
ATOM 833 C C . TYR A 1 103 ? -4.354 2.332 -1.394 1.00 95.44 103 TYR A C 1
ATOM 835 O O . TYR A 1 103 ? -3.580 2.078 -2.314 1.00 95.44 103 TYR A O 1
ATOM 843 N N . VAL A 1 104 ? -5.006 3.499 -1.334 1.00 94.44 104 VAL A N 1
ATOM 844 C CA . VAL A 1 104 ? -4.739 4.603 -2.275 1.00 94.44 104 VAL A CA 1
ATOM 845 C C . VAL A 1 104 ? -3.280 5.054 -2.162 1.00 94.44 104 VAL A C 1
ATOM 847 O O . VAL A 1 104 ? -2.647 5.340 -3.177 1.00 94.44 104 VAL A O 1
ATOM 850 N N . HIS A 1 105 ? -2.724 5.046 -0.949 1.00 93.25 105 HIS A N 1
ATOM 851 C CA . HIS A 1 105 ? -1.321 5.367 -0.693 1.00 93.25 105 HIS A CA 1
ATOM 852 C C . HIS A 1 105 ? -0.404 4.170 -0.961 1.00 93.25 105 HIS A C 1
ATOM 854 O O . HIS A 1 105 ? 0.597 4.331 -1.659 1.00 93.25 105 HIS A O 1
ATOM 860 N N . VAL A 1 106 ? -0.779 2.965 -0.507 1.00 91.94 106 VAL A N 1
ATOM 861 C CA . VAL A 1 106 ? 0.011 1.726 -0.707 1.00 91.94 106 VAL A CA 1
ATOM 862 C C . VAL A 1 106 ? 0.296 1.461 -2.188 1.00 91.94 106 VAL A C 1
ATOM 864 O O . VAL A 1 106 ? 1.383 1.010 -2.535 1.00 91.94 106 VAL A O 1
ATOM 867 N N . ASN A 1 107 ? -0.634 1.805 -3.085 1.00 89.38 107 ASN A N 1
ATOM 868 C CA . ASN A 1 107 ? -0.441 1.658 -4.532 1.00 89.38 107 ASN A CA 1
ATOM 869 C C . ASN A 1 107 ? 0.751 2.464 -5.084 1.00 89.38 107 ASN A C 1
ATOM 871 O O . ASN A 1 107 ? 1.266 2.130 -6.149 1.00 89.38 107 ASN A O 1
ATOM 875 N N . SER A 1 108 ? 1.170 3.529 -4.392 1.00 89.25 108 SER A N 1
ATOM 876 C CA . SER A 1 108 ? 2.334 4.349 -4.757 1.00 89.25 108 SER A CA 1
ATOM 877 C C . SER A 1 108 ? 3.634 3.927 -4.068 1.00 89.25 108 SER A C 1
ATOM 879 O O . SER A 1 108 ? 4.697 4.437 -4.417 1.00 89.25 108 SER A O 1
ATOM 881 N N . TRP A 1 109 ? 3.567 3.011 -3.099 1.00 90.88 109 TRP A N 1
ATOM 882 C CA . TRP A 1 109 ? 4.728 2.552 -2.344 1.00 90.88 109 TRP A CA 1
ATOM 883 C C . TRP A 1 109 ? 5.607 1.599 -3.158 1.00 90.88 109 TRP A C 1
ATOM 885 O O . TRP A 1 109 ? 5.117 0.797 -3.956 1.00 90.88 109 TRP A O 1
ATOM 895 N N . GLY A 1 110 ? 6.919 1.674 -2.923 1.00 89.25 110 GLY A N 1
ATOM 896 C CA . GLY A 1 110 ? 7.872 0.673 -3.402 1.00 89.25 110 GLY A CA 1
ATOM 897 C C . GLY A 1 110 ? 7.872 -0.578 -2.520 1.00 89.25 110 GLY A C 1
ATOM 898 O O . GLY A 1 110 ? 7.312 -0.572 -1.423 1.00 89.25 110 GLY A O 1
ATOM 899 N N . ASN A 1 111 ? 8.535 -1.645 -2.977 1.00 87.44 111 ASN A N 1
ATOM 900 C CA . ASN A 1 111 ? 8.611 -2.913 -2.237 1.00 87.44 111 ASN A CA 1
ATOM 901 C C . ASN A 1 111 ? 9.089 -2.751 -0.786 1.00 87.44 111 ASN A C 1
ATOM 903 O O . ASN A 1 111 ? 8.463 -3.309 0.101 1.00 87.44 111 ASN A O 1
ATOM 907 N N . GLU A 1 112 ? 10.107 -1.928 -0.512 1.00 90.19 112 GLU A N 1
ATOM 908 C CA . GLU A 1 112 ? 10.603 -1.730 0.864 1.00 90.19 112 GLU A CA 1
ATOM 909 C C . GLU A 1 112 ? 9.537 -1.163 1.817 1.00 90.19 112 GLU A C 1
ATOM 911 O O . GLU A 1 112 ? 9.490 -1.496 3.003 1.00 90.19 112 GLU A O 1
ATOM 916 N N . ASP A 1 113 ? 8.663 -0.297 1.312 1.00 93.31 113 ASP A N 1
ATOM 917 C CA . ASP A 1 113 ? 7.590 0.299 2.106 1.00 93.31 113 ASP A CA 1
ATOM 918 C C . ASP A 1 113 ? 6.403 -0.663 2.239 1.00 93.31 113 ASP A C 1
ATOM 920 O O . ASP A 1 113 ? 5.782 -0.753 3.302 1.00 93.31 113 ASP A O 1
ATOM 924 N N . LYS A 1 114 ? 6.144 -1.466 1.201 1.00 93.44 114 LYS A N 1
ATOM 925 C CA . LYS A 1 114 ? 5.187 -2.577 1.258 1.00 93.44 114 LYS A CA 1
ATOM 926 C C . LYS A 1 114 ? 5.644 -3.694 2.207 1.00 93.44 114 LYS A C 1
ATOM 928 O O . LYS A 1 114 ? 4.798 -4.278 2.883 1.00 93.44 114 LYS A O 1
ATOM 933 N N . ASP A 1 115 ? 6.946 -3.934 2.341 1.00 92.94 115 ASP A N 1
ATOM 934 C CA . ASP A 1 115 ? 7.525 -4.862 3.318 1.00 92.94 115 ASP A CA 1
ATOM 935 C C . ASP A 1 115 ? 7.281 -4.373 4.750 1.00 92.94 115 ASP A C 1
ATOM 937 O O . ASP A 1 115 ? 6.849 -5.137 5.614 1.00 92.94 115 ASP A O 1
ATOM 941 N N . LYS A 1 116 ? 7.493 -3.079 5.019 1.00 94.62 116 LYS A N 1
ATOM 942 C CA . LYS A 1 116 ? 7.174 -2.471 6.325 1.00 94.62 116 LYS A CA 1
ATOM 943 C C . LYS A 1 116 ? 5.680 -2.564 6.637 1.00 94.62 116 LYS A C 1
ATOM 945 O O . LYS A 1 116 ? 5.296 -2.864 7.770 1.00 94.62 116 LYS A O 1
ATOM 950 N N . PHE A 1 117 ? 4.828 -2.360 5.635 1.00 95.75 117 PHE A N 1
ATOM 951 C CA . PHE A 1 117 ? 3.390 -2.565 5.784 1.00 95.75 117 PHE A CA 1
ATOM 952 C C . PHE A 1 117 ? 3.047 -4.016 6.123 1.00 95.75 117 PHE A C 1
ATOM 954 O O . PHE A 1 117 ? 2.301 -4.256 7.073 1.00 95.75 117 PHE A O 1
ATOM 961 N N . LEU A 1 118 ? 3.647 -4.980 5.423 1.00 94.12 118 LEU A N 1
ATOM 962 C CA . LEU A 1 118 ? 3.499 -6.402 5.722 1.00 94.12 118 LEU A CA 1
ATOM 963 C C . LEU A 1 118 ? 3.967 -6.740 7.145 1.00 94.12 118 LEU A C 1
ATOM 965 O O . LEU A 1 118 ? 3.279 -7.464 7.858 1.00 94.12 118 LEU A O 1
ATOM 969 N N . GLN A 1 119 ? 5.078 -6.169 7.611 1.00 94.75 119 GLN A N 1
ATOM 970 C CA . GLN A 1 119 ? 5.541 -6.349 8.992 1.00 94.75 119 GLN A CA 1
ATOM 971 C C . GLN A 1 119 ? 4.516 -5.839 10.014 1.00 94.75 119 GLN A C 1
ATOM 973 O O . GLN A 1 119 ? 4.256 -6.512 11.013 1.00 94.75 119 GLN A O 1
ATOM 978 N N . SER A 1 120 ? 3.896 -4.685 9.756 1.00 95.94 120 SER A N 1
ATOM 979 C CA . SER A 1 120 ? 2.824 -4.148 10.602 1.00 95.94 120 SER A CA 1
ATOM 980 C C . SER A 1 120 ? 1.578 -5.048 10.585 1.00 95.94 120 SER A C 1
ATOM 982 O O . SER A 1 120 ? 1.008 -5.363 11.635 1.00 95.94 120 SER A O 1
ATOM 984 N N . LEU A 1 121 ? 1.202 -5.563 9.409 1.00 94.94 121 LEU A N 1
ATOM 985 C CA . LEU A 1 121 ? 0.123 -6.542 9.262 1.00 94.94 121 LEU A CA 1
ATOM 986 C C . LEU A 1 121 ? 0.401 -7.830 10.048 1.00 94.94 121 LEU A C 1
ATOM 988 O O . LEU A 1 121 ? -0.484 -8.304 10.757 1.00 94.94 121 LEU A O 1
ATOM 992 N N . ILE A 1 122 ? 1.620 -8.371 9.983 1.00 93.50 122 ILE A N 1
ATOM 993 C CA . ILE A 1 122 ? 2.033 -9.556 10.750 1.00 93.50 122 ILE A CA 1
ATOM 994 C C . ILE A 1 122 ? 1.971 -9.264 12.250 1.00 93.50 122 ILE A C 1
ATOM 996 O O . ILE A 1 122 ? 1.440 -10.067 13.012 1.00 93.50 122 ILE A O 1
ATOM 1000 N N . LYS A 1 123 ? 2.466 -8.105 12.689 1.00 94.44 123 LYS A N 1
ATOM 1001 C CA . LYS A 1 123 ? 2.498 -7.724 14.107 1.00 94.44 123 LYS A CA 1
ATOM 1002 C C . LYS A 1 123 ? 1.101 -7.651 14.726 1.00 94.44 123 LYS A C 1
ATOM 1004 O O . LYS A 1 123 ? 0.910 -8.140 15.838 1.00 94.44 123 LYS A O 1
ATOM 1009 N N . HIS A 1 124 ? 0.133 -7.066 14.019 1.00 94.25 124 HIS A N 1
ATOM 1010 C CA . HIS A 1 124 ? -1.213 -6.828 14.564 1.00 94.25 124 HIS A CA 1
ATOM 1011 C C . HIS A 1 124 ? -2.249 -7.868 14.137 1.00 94.25 124 HIS A C 1
ATOM 1013 O O . HIS A 1 124 ? -3.229 -8.078 14.840 1.00 94.25 124 HIS A O 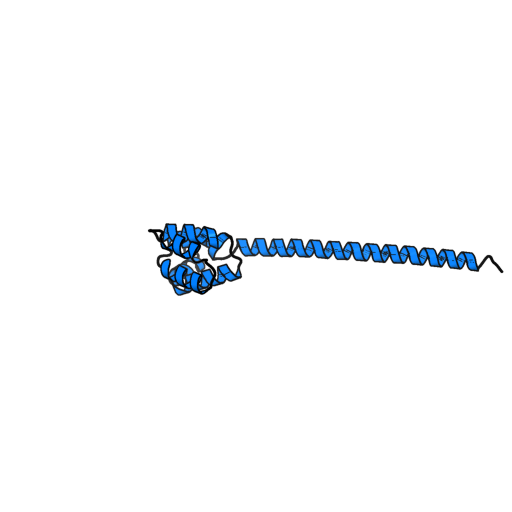1
ATOM 1019 N N . ASN A 1 125 ? -2.053 -8.550 13.010 1.00 90.12 125 ASN A N 1
ATOM 1020 C CA . ASN A 1 125 ? -3.003 -9.512 12.447 1.00 90.12 125 ASN A CA 1
ATOM 1021 C C . ASN A 1 125 ? -2.299 -10.808 11.996 1.00 90.12 125 ASN A C 1
ATOM 1023 O O . ASN A 1 125 ? -2.669 -11.393 10.980 1.00 90.12 125 ASN A O 1
ATOM 1027 N N . SER A 1 126 ? -1.314 -11.296 12.764 1.00 89.38 126 SER A N 1
ATOM 1028 C CA . SER A 1 126 ? -0.556 -12.527 12.457 1.00 89.38 126 SER A CA 1
ATOM 1029 C C . SER A 1 126 ? -1.416 -13.724 12.011 1.00 89.38 126 SER A C 1
ATOM 1031 O O . SER A 1 126 ? -1.053 -14.343 11.011 1.00 89.38 126 SER A O 1
ATOM 1033 N N . PRO A 1 127 ? -2.558 -14.052 12.662 1.00 89.75 127 PRO A N 1
ATOM 1034 C CA . PRO A 1 127 ? -3.375 -15.189 12.236 1.00 89.75 127 PRO A CA 1
ATOM 1035 C C . PRO A 1 127 ? -3.929 -15.024 10.819 1.00 89.75 127 PRO A C 1
ATOM 1037 O O . PRO A 1 127 ? -3.927 -15.978 10.054 1.00 89.75 127 PRO A O 1
ATOM 1040 N N . LEU A 1 128 ? -4.349 -13.806 10.458 1.00 91.44 128 LEU A N 1
ATOM 1041 C CA . LEU A 1 128 ? -4.852 -13.508 9.120 1.00 91.44 128 LEU A CA 1
ATOM 1042 C C . LEU A 1 128 ? -3.757 -13.696 8.070 1.00 91.44 128 LEU A C 1
ATOM 1044 O O . LEU A 1 128 ? -4.019 -14.280 7.028 1.00 91.44 128 LEU A O 1
ATOM 1048 N N . ILE A 1 129 ? -2.543 -13.215 8.338 1.00 92.25 129 ILE A N 1
ATOM 1049 C CA . ILE A 1 129 ? -1.443 -13.332 7.375 1.00 92.25 129 ILE A CA 1
ATOM 1050 C C . ILE A 1 129 ? -1.076 -14.792 7.144 1.00 92.25 129 ILE A C 1
ATOM 1052 O O . ILE A 1 129 ? -0.976 -15.206 5.995 1.00 92.25 129 ILE A O 1
ATOM 1056 N N . ARG A 1 130 ? -1.002 -15.595 8.210 1.00 90.00 130 ARG A N 1
ATOM 1057 C CA . ARG A 1 130 ? -0.770 -17.036 8.078 1.00 90.00 130 ARG A CA 1
ATOM 1058 C C . ARG A 1 130 ? -1.871 -17.728 7.265 1.00 90.00 130 ARG A C 1
ATOM 1060 O O . ARG A 1 130 ? -1.563 -18.542 6.405 1.00 90.00 130 ARG A O 1
ATOM 1067 N N . ASP A 1 131 ? -3.141 -17.390 7.500 1.00 90.75 131 ASP A N 1
ATOM 1068 C CA . ASP A 1 131 ? -4.252 -17.963 6.726 1.00 90.75 131 ASP A CA 1
ATOM 1069 C C . ASP A 1 131 ? -4.133 -17.644 5.223 1.00 90.75 131 ASP A C 1
ATOM 1071 O O . ASP A 1 131 ? -4.480 -18.476 4.384 1.00 90.75 131 ASP A O 1
ATOM 1075 N N . LEU A 1 132 ? -3.648 -16.446 4.878 1.00 90.12 132 LEU A N 1
ATOM 1076 C CA . LEU A 1 132 ? -3.438 -16.022 3.491 1.00 90.12 132 LEU A CA 1
ATOM 1077 C C . LEU A 1 132 ? -2.223 -16.709 2.852 1.00 90.12 132 LEU A C 1
ATOM 1079 O O . LEU A 1 132 ? -2.312 -17.133 1.703 1.00 90.12 132 LEU A O 1
ATOM 1083 N N . GLU A 1 133 ? -1.137 -16.902 3.606 1.00 85.75 133 GLU A N 1
ATOM 1084 C CA . GLU A 1 133 ? 0.044 -17.664 3.170 1.00 85.75 133 GLU A CA 1
ATOM 1085 C C . GLU A 1 133 ? -0.274 -19.143 2.897 1.00 85.75 133 GLU A C 1
ATOM 1087 O O . GLU A 1 133 ? 0.265 -19.739 1.965 1.00 85.75 133 GLU A O 1
ATOM 1092 N N . GLU A 1 134 ? -1.165 -19.744 3.689 1.00 85.31 134 GLU A N 1
ATOM 1093 C CA . GLU A 1 134 ? -1.599 -21.138 3.527 1.00 85.31 134 GLU A CA 1
ATOM 1094 C C . GLU A 1 134 ? -2.600 -21.332 2.369 1.00 85.31 134 GLU A C 1
ATOM 1096 O O . GLU A 1 134 ? -2.968 -22.466 2.056 1.00 85.31 134 GLU A O 1
ATOM 1101 N N . GLY A 1 135 ? -3.029 -20.250 1.705 1.00 76.31 135 GLY A N 1
ATOM 1102 C CA . GLY A 1 135 ? -3.979 -20.298 0.591 1.00 76.31 135 GLY A CA 1
ATOM 1103 C C . GLY A 1 135 ? -5.437 -20.495 1.017 1.00 76.31 135 GLY A C 1
ATOM 1104 O O . GLY A 1 135 ? -6.267 -20.865 0.187 1.00 76.31 135 GLY A O 1
ATOM 1105 N N . ASN A 1 136 ? -5.775 -20.228 2.283 1.00 67.12 136 ASN A N 1
ATOM 1106 C CA . ASN A 1 136 ? -7.149 -20.289 2.801 1.00 67.12 136 ASN A CA 1
ATOM 1107 C C . ASN A 1 136 ? -7.919 -18.976 2.530 1.00 67.12 136 ASN A C 1
ATOM 1109 O O . ASN A 1 136 ? -8.602 -18.443 3.416 1.00 67.12 136 ASN A O 1
ATOM 1113 N N . ALA A 1 137 ? -7.747 -18.431 1.322 1.00 58.22 137 ALA A N 1
ATOM 1114 C CA . ALA A 1 137 ? -8.362 -17.190 0.851 1.00 58.22 137 ALA A CA 1
ATOM 1115 C C . ALA A 1 137 ? -9.832 -17.389 0.452 1.00 58.22 137 ALA A C 1
ATOM 1117 O O . ALA A 1 137 ? -10.129 -18.354 -0.292 1.00 58.22 137 ALA A O 1
#

Organism: Eleutherodactylus coqui (NCBI:txid57060)